Protein AF-A0A973LL81-F1 (afdb_monomer_lite)

Radius of gyration: 16.39 Å; chains: 1; bounding box: 42×32×46 Å

Foldseek 3Di:
DDPVLVQQLVQLQCVQVVDPDFAFLVRSLVRGPPSVPDDPVVSVVSVVVSQVVCVVVVFHWDWADDPVDPTIGIHTDVVSVDDPDDDADPVRVD

Structure (mmCIF, N/CA/C/O backbone):
data_AF-A0A973LL81-F1
#
_entry.id   AF-A0A973LL81-F1
#
loop_
_atom_site.group_PDB
_atom_site.id
_atom_site.type_symbol
_atom_site.label_atom_id
_atom_site.label_alt_id
_atom_site.label_comp_id
_atom_site.label_asym_id
_atom_site.label_entity_id
_atom_site.label_seq_id
_atom_site.pdbx_PDB_ins_code
_atom_site.Cartn_x
_atom_site.Cartn_y
_atom_site.Cartn_z
_atom_site.occupancy
_atom_site.B_iso_or_equiv
_atom_site.auth_seq_id
_atom_site.auth_comp_id
_atom_site.auth_asym_id
_atom_site.auth_atom_id
_atom_site.pdbx_PDB_model_num
ATOM 1 N N . MET A 1 1 ? 9.185 10.457 11.529 1.00 64.56 1 MET A N 1
ATOM 2 C CA . MET A 1 1 ? 8.851 10.366 10.085 1.00 64.56 1 MET A CA 1
ATOM 3 C C . MET A 1 1 ? 8.801 11.764 9.480 1.00 64.56 1 MET A C 1
ATOM 5 O O . MET A 1 1 ? 8.468 12.696 10.196 1.00 64.56 1 MET A O 1
ATOM 9 N N . SER A 1 2 ? 9.127 11.926 8.193 1.00 88.62 2 SER A N 1
ATOM 10 C CA . SER A 1 2 ? 8.899 13.193 7.471 1.00 88.62 2 SER A CA 1
ATOM 11 C C . SER A 1 2 ? 7.424 13.325 7.075 1.00 88.62 2 SER A C 1
ATOM 13 O O . SER A 1 2 ? 6.810 12.324 6.715 1.00 88.62 2 SER A O 1
ATOM 15 N N . ARG A 1 3 ? 6.875 14.547 7.068 1.00 91.75 3 ARG A N 1
ATOM 16 C CA . ARG A 1 3 ? 5.475 14.821 6.691 1.00 91.75 3 ARG A CA 1
ATOM 17 C C . ARG A 1 3 ? 5.088 14.209 5.339 1.00 91.75 3 ARG A C 1
ATOM 19 O O . ARG A 1 3 ? 4.096 13.498 5.257 1.00 91.75 3 ARG A O 1
ATOM 26 N N . ARG A 1 4 ? 5.923 14.406 4.311 1.00 91.25 4 ARG A N 1
ATOM 27 C CA . ARG A 1 4 ? 5.683 13.867 2.956 1.00 91.25 4 ARG A CA 1
ATOM 28 C C . ARG A 1 4 ? 5.588 12.344 2.937 1.00 91.25 4 ARG A C 1
ATOM 30 O O . ARG A 1 4 ? 4.862 11.768 2.142 1.00 91.25 4 ARG A O 1
ATOM 37 N N . LYS A 1 5 ? 6.357 11.691 3.807 1.00 93.06 5 LYS A N 1
ATOM 38 C CA . LYS A 1 5 ? 6.376 10.237 3.918 1.00 93.06 5 LYS A CA 1
ATOM 39 C C . LYS A 1 5 ? 5.096 9.729 4.578 1.00 93.06 5 LYS A C 1
ATOM 41 O O . LYS A 1 5 ? 4.492 8.804 4.058 1.00 93.06 5 LYS A O 1
ATOM 46 N N . THR A 1 6 ? 4.655 10.357 5.667 1.00 95.38 6 THR A N 1
ATOM 47 C CA . THR A 1 6 ? 3.376 10.017 6.306 1.00 95.38 6 THR A CA 1
ATOM 48 C C . THR A 1 6 ? 2.205 10.197 5.341 1.00 95.38 6 THR A C 1
ATOM 50 O O . THR A 1 6 ? 1.385 9.296 5.219 1.00 95.38 6 THR A O 1
ATOM 53 N N . GLU A 1 7 ? 2.165 11.311 4.603 1.00 96.06 7 GLU A N 1
ATOM 54 C CA . GLU A 1 7 ? 1.150 11.551 3.566 1.00 96.06 7 GLU A CA 1
ATOM 55 C C . GLU A 1 7 ? 1.157 10.438 2.504 1.00 96.06 7 GLU A C 1
ATOM 57 O O . GLU A 1 7 ? 0.103 9.914 2.156 1.00 96.06 7 GLU A O 1
ATOM 62 N N . ARG A 1 8 ? 2.338 10.004 2.047 1.00 96.75 8 ARG A N 1
ATOM 63 C CA . ARG A 1 8 ? 2.471 8.910 1.076 1.00 96.75 8 ARG A CA 1
ATOM 64 C C . ARG A 1 8 ? 1.988 7.560 1.611 1.00 96.75 8 ARG A C 1
ATOM 66 O O . ARG A 1 8 ? 1.264 6.870 0.904 1.00 96.75 8 ARG A O 1
ATOM 73 N N . LEU A 1 9 ? 2.343 7.198 2.847 1.00 97.06 9 LEU A N 1
ATOM 74 C CA . LEU A 1 9 ? 1.872 5.955 3.473 1.00 97.06 9 LEU A CA 1
ATOM 75 C C . LEU A 1 9 ? 0.347 5.949 3.628 1.00 97.06 9 LEU A C 1
ATOM 77 O O . LEU A 1 9 ? -0.297 4.953 3.309 1.00 97.06 9 LEU A O 1
ATOM 81 N N . LEU A 1 10 ? -0.238 7.073 4.053 1.00 96.44 10 LEU A N 1
ATOM 82 C CA . LEU A 1 10 ? -1.691 7.222 4.148 1.00 96.44 10 LEU A CA 1
ATOM 83 C C . LEU A 1 10 ? -2.358 7.095 2.776 1.00 96.44 10 LEU A C 1
ATOM 85 O O . LEU A 1 10 ? -3.326 6.351 2.636 1.00 96.44 10 LEU A O 1
ATOM 89 N N . ASN A 1 11 ? -1.818 7.762 1.754 1.00 97.12 11 ASN A N 1
ATOM 90 C CA . ASN A 1 11 ? -2.337 7.673 0.391 1.00 97.12 11 ASN A CA 1
ATOM 91 C C . ASN A 1 11 ? -2.257 6.245 -0.165 1.00 97.12 11 ASN A C 1
ATOM 93 O O . ASN A 1 11 ? -3.204 5.797 -0.807 1.00 97.12 11 ASN A O 1
ATOM 97 N N . LEU A 1 12 ? -1.170 5.515 0.109 1.00 97.31 12 LEU A N 1
ATOM 98 C CA . LEU A 1 12 ? -1.036 4.111 -0.277 1.00 97.31 12 LEU A CA 1
ATOM 99 C C . LEU A 1 12 ? -2.110 3.239 0.386 1.00 97.31 12 LEU A C 1
ATOM 101 O O . LEU A 1 12 ? -2.772 2.461 -0.297 1.00 97.31 12 LEU A O 1
ATOM 105 N N . VAL A 1 13 ? -2.320 3.392 1.695 1.00 96.06 13 VAL A N 1
ATOM 106 C CA . VAL A 1 13 ? -3.349 2.632 2.420 1.00 96.06 13 VAL A CA 1
ATOM 107 C C . VAL A 1 13 ? -4.743 2.948 1.879 1.00 96.06 13 VAL A C 1
ATOM 109 O O . VAL A 1 13 ? -5.503 2.029 1.583 1.00 96.06 13 VAL A O 1
ATOM 112 N N . ILE A 1 14 ? -5.070 4.228 1.681 1.00 94.88 14 ILE A N 1
ATOM 113 C CA . ILE A 1 14 ? -6.355 4.652 1.105 1.00 94.88 14 ILE A CA 1
ATOM 114 C C . ILE A 1 14 ? -6.545 4.049 -0.291 1.00 94.88 14 ILE A C 1
ATOM 116 O O . ILE A 1 14 ? -7.611 3.507 -0.579 1.00 94.88 14 ILE A O 1
ATOM 120 N N . CYS A 1 15 ? -5.516 4.105 -1.140 1.00 96.19 15 CYS A N 1
ATOM 121 C CA . CYS A 1 15 ? -5.541 3.544 -2.488 1.00 96.19 15 CYS A CA 1
ATOM 122 C C . CYS A 1 15 ? -5.858 2.042 -2.466 1.00 96.19 15 CYS A C 1
ATOM 124 O O . CYS A 1 15 ? -6.804 1.596 -3.119 1.00 96.19 15 CYS A O 1
ATOM 126 N N . LEU A 1 16 ? -5.128 1.268 -1.661 1.00 95.44 16 LEU A N 1
ATOM 127 C CA . LEU A 1 16 ? -5.310 -0.181 -1.584 1.00 95.44 16 LEU A CA 1
ATOM 128 C C . LEU A 1 16 ? -6.646 -0.570 -0.943 1.00 95.44 16 LEU A C 1
ATOM 130 O O . LEU A 1 16 ? -7.279 -1.515 -1.401 1.00 95.44 16 LEU A O 1
ATOM 134 N N . LEU A 1 17 ? -7.128 0.181 0.052 1.00 93.06 17 LEU A N 1
ATOM 135 C CA . LEU A 1 17 ? -8.438 -0.058 0.661 1.00 93.06 17 LEU A CA 1
ATOM 136 C C . LEU A 1 17 ? -9.607 0.339 -0.248 1.00 93.06 17 LEU A C 1
ATOM 138 O O . LEU A 1 17 ? -10.699 -0.209 -0.092 1.00 93.06 17 LEU A O 1
ATOM 142 N N . ALA A 1 18 ? -9.431 1.299 -1.158 1.00 91.50 18 ALA A N 1
ATOM 143 C CA . ALA A 1 18 ? -10.485 1.763 -2.063 1.00 91.50 18 ALA A CA 1
ATOM 144 C C . ALA A 1 18 ? -10.788 0.769 -3.197 1.00 91.50 18 ALA A C 1
ATOM 146 O O . ALA A 1 18 ? -11.849 0.847 -3.821 1.00 91.50 18 ALA A O 1
ATOM 147 N N . THR A 1 19 ? -9.884 -0.174 -3.461 1.00 89.56 19 THR A N 1
ATOM 148 C CA . THR A 1 19 ? -10.018 -1.138 -4.557 1.00 89.56 19 THR A CA 1
ATOM 149 C C . THR A 1 19 ? -10.428 -2.519 -4.058 1.00 89.56 19 THR A C 1
ATOM 151 O O . THR A 1 19 ? -10.106 -2.934 -2.950 1.00 89.56 19 THR A O 1
ATOM 154 N N . ARG A 1 20 ? -11.206 -3.236 -4.879 1.00 86.50 20 ARG A N 1
ATOM 155 C CA . ARG A 1 20 ? -11.637 -4.618 -4.585 1.00 86.50 20 ARG A CA 1
ATOM 156 C C . ARG A 1 20 ? -10.726 -5.672 -5.207 1.00 86.50 20 ARG A C 1
ATOM 158 O O . ARG A 1 20 ? -10.773 -6.828 -4.805 1.00 86.50 20 ARG A O 1
ATOM 165 N N . ARG A 1 21 ? -9.967 -5.291 -6.235 1.00 91.88 21 ARG A N 1
ATOM 166 C CA . ARG A 1 21 ? -9.031 -6.164 -6.946 1.00 91.88 21 ARG A CA 1
ATOM 167 C C . ARG A 1 21 ? -7.606 -5.756 -6.578 1.00 91.88 21 ARG A C 1
ATOM 169 O O . ARG A 1 21 ? -7.391 -4.563 -6.374 1.00 91.88 21 ARG A O 1
ATOM 176 N N . PRO A 1 22 ? -6.659 -6.705 -6.518 1.00 95.31 22 PRO A N 1
ATOM 177 C CA . PRO A 1 22 ? -5.247 -6.379 -6.370 1.00 95.31 22 PRO A CA 1
ATOM 178 C C . PRO A 1 22 ? -4.789 -5.400 -7.456 1.00 95.31 22 PRO A C 1
ATOM 180 O O . PRO A 1 22 ? -5.188 -5.537 -8.612 1.00 95.31 22 PRO A O 1
ATOM 183 N N . LEU A 1 23 ? -3.960 -4.428 -7.082 1.00 96.75 23 LEU A N 1
ATOM 184 C CA . LEU A 1 23 ? -3.360 -3.471 -8.012 1.00 96.75 23 LEU A CA 1
ATOM 185 C C . LEU A 1 23 ? -1.916 -3.857 -8.315 1.00 96.75 23 LEU A C 1
ATOM 187 O O . LEU A 1 23 ? -1.183 -4.219 -7.401 1.00 96.75 23 LEU A O 1
ATOM 191 N N . SER A 1 24 ? -1.485 -3.732 -9.566 1.00 96.62 24 SER A N 1
ATOM 192 C CA . SER A 1 24 ? -0.065 -3.846 -9.925 1.00 96.62 24 SER A CA 1
ATOM 193 C C . SER A 1 24 ? 0.766 -2.719 -9.299 1.00 96.62 24 SER A C 1
ATOM 195 O O . SER A 1 24 ? 0.243 -1.672 -8.898 1.00 96.62 24 SER A O 1
ATOM 197 N N . ALA A 1 25 ? 2.087 -2.907 -9.246 1.00 96.12 25 ALA A N 1
ATOM 198 C CA . ALA A 1 25 ? 3.001 -1.875 -8.758 1.00 96.12 25 ALA A CA 1
ATOM 199 C C . ALA A 1 25 ? 2.892 -0.578 -9.582 1.00 96.12 25 ALA A C 1
ATOM 201 O O . ALA A 1 25 ? 2.900 0.513 -9.014 1.00 96.12 25 ALA A O 1
ATOM 202 N N . GLU A 1 26 ? 2.725 -0.686 -10.902 1.00 95.06 26 GLU A N 1
ATOM 203 C CA . GLU A 1 26 ? 2.612 0.480 -11.782 1.00 95.06 26 GLU A CA 1
ATOM 204 C C . GLU A 1 26 ? 1.290 1.237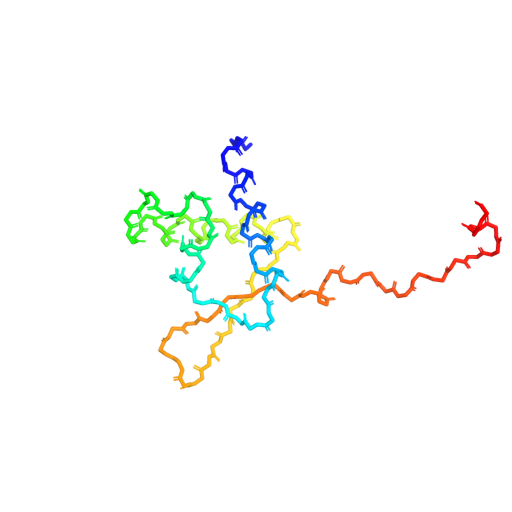 -11.575 1.00 95.06 26 GLU A C 1
ATOM 206 O O . GLU A 1 26 ? 1.284 2.464 -11.479 1.00 95.06 26 GLU A O 1
ATOM 211 N N . GLN A 1 27 ? 0.170 0.530 -11.388 1.00 96.19 27 GLN A N 1
ATOM 212 C CA . GLN A 1 27 ? -1.104 1.169 -11.02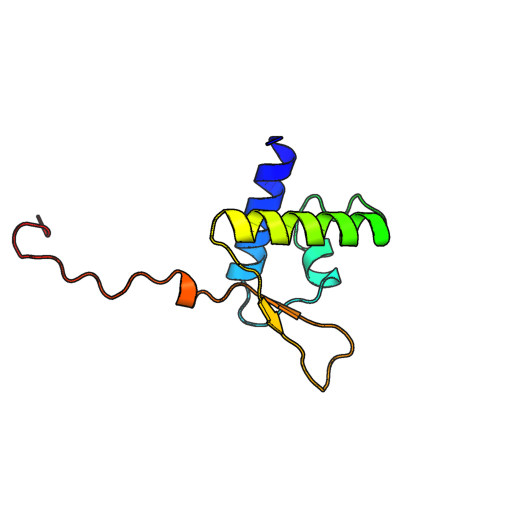8 1.00 96.19 27 GLN A CA 1
ATOM 213 C C . GLN A 1 27 ? -1.000 1.942 -9.706 1.00 96.19 27 GLN A C 1
ATOM 215 O O . GLN A 1 27 ? -1.512 3.056 -9.592 1.00 96.19 27 GLN A O 1
ATOM 220 N N . ILE A 1 28 ? -0.307 1.378 -8.713 1.00 97.12 28 ILE A N 1
ATOM 221 C CA . ILE A 1 28 ? -0.063 2.034 -7.423 1.00 97.12 28 ILE A CA 1
ATOM 222 C C . ILE A 1 28 ? 0.811 3.274 -7.601 1.00 97.12 28 ILE A C 1
ATOM 224 O O . ILE A 1 28 ? 0.506 4.323 -7.035 1.00 97.12 28 ILE A O 1
ATOM 228 N N . ARG A 1 29 ? 1.876 3.182 -8.403 1.00 96.44 29 ARG A N 1
ATOM 229 C CA . ARG A 1 29 ? 2.769 4.310 -8.691 1.00 96.44 29 ARG A CA 1
ATOM 230 C C . ARG A 1 29 ? 2.020 5.498 -9.284 1.00 96.44 29 ARG A C 1
ATOM 232 O O . ARG A 1 29 ? 2.267 6.632 -8.884 1.00 96.44 29 ARG A O 1
ATOM 239 N N . GLN A 1 30 ? 1.095 5.232 -10.203 1.00 95.06 30 GLN A N 1
ATOM 240 C CA . GLN A 1 30 ? 0.280 6.259 -10.850 1.00 95.06 30 GLN A CA 1
ATOM 241 C C . GLN A 1 30 ? -0.790 6.836 -9.913 1.00 95.06 30 GLN A C 1
ATOM 243 O O . GLN A 1 30 ? -1.099 8.024 -9.984 1.00 95.06 30 GLN A O 1
ATOM 248 N N . ALA A 1 31 ? -1.361 6.009 -9.035 1.00 95.12 31 ALA A N 1
ATOM 249 C CA . ALA A 1 31 ? -2.466 6.405 -8.168 1.00 95.12 31 ALA A CA 1
ATOM 250 C C . ALA A 1 31 ? -2.030 7.090 -6.861 1.00 95.12 31 ALA A C 1
ATOM 252 O O . ALA A 1 31 ? -2.823 7.826 -6.272 1.00 95.12 31 ALA A O 1
ATOM 253 N N . VAL A 1 32 ? -0.805 6.848 -6.381 1.00 96.31 32 VAL A N 1
ATOM 254 C CA . VAL A 1 32 ? -0.326 7.328 -5.076 1.00 96.31 32 VAL A CA 1
ATOM 255 C C . VAL A 1 32 ? 0.619 8.523 -5.254 1.00 96.31 32 VAL A C 1
ATOM 257 O O . VAL A 1 32 ? 1.761 8.356 -5.692 1.00 96.31 32 VAL A O 1
ATOM 260 N N . PRO A 1 33 ? 0.203 9.739 -4.847 1.00 93.56 33 PRO A N 1
ATOM 261 C CA . PRO A 1 33 ? 1.064 10.913 -4.913 1.00 93.56 33 PRO A CA 1
ATOM 262 C C . PRO A 1 33 ? 2.369 10.713 -4.135 1.00 93.56 33 PRO A C 1
ATOM 264 O O . PRO A 1 33 ? 2.352 10.347 -2.956 1.00 93.56 33 PRO A O 1
ATOM 267 N N . GLY A 1 34 ? 3.502 11.008 -4.778 1.00 90.06 34 GLY A N 1
ATOM 268 C CA . GLY A 1 34 ? 4.834 10.850 -4.196 1.00 90.06 34 GLY A CA 1
ATOM 269 C C . GLY A 1 34 ? 5.600 9.615 -4.674 1.00 90.06 34 GLY A C 1
ATOM 270 O O . GLY A 1 34 ? 6.761 9.486 -4.293 1.00 90.06 34 GLY A O 1
ATOM 271 N N . TYR A 1 35 ? 4.991 8.751 -5.494 1.00 93.75 35 TYR A N 1
ATOM 272 C CA . TYR A 1 35 ? 5.668 7.666 -6.225 1.00 93.75 35 TYR A CA 1
ATOM 273 C C . 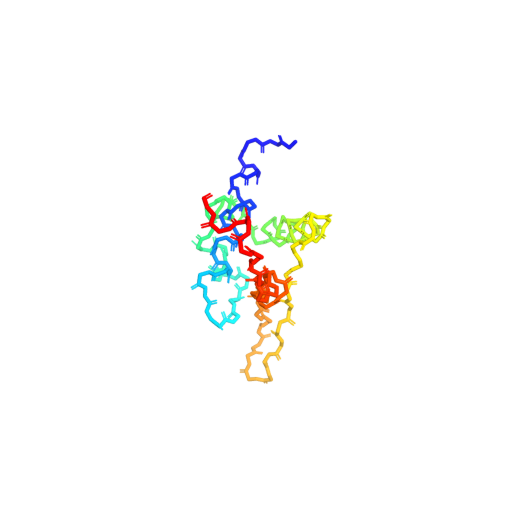TYR A 1 35 ? 6.015 8.017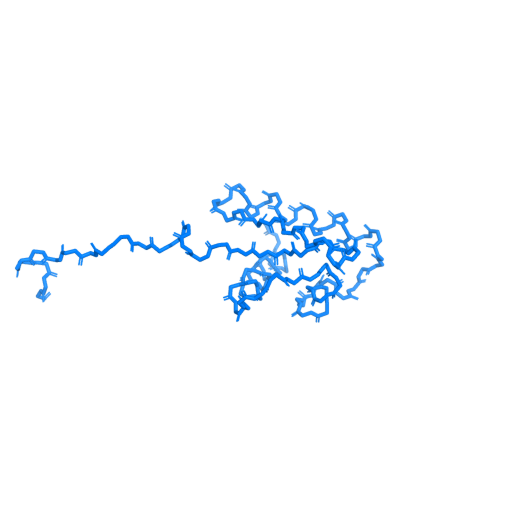 -7.677 1.00 93.75 35 TYR A C 1
ATOM 275 O O . TYR A 1 35 ? 6.922 7.429 -8.261 1.00 93.75 35 TYR A O 1
ATOM 283 N N . ASP A 1 36 ? 5.354 9.026 -8.233 1.00 84.50 36 ASP A N 1
ATOM 284 C CA . ASP A 1 36 ? 5.519 9.544 -9.593 1.00 84.50 36 ASP A CA 1
ATOM 285 C C . ASP A 1 36 ? 6.875 10.227 -9.849 1.00 84.50 36 ASP A C 1
ATOM 287 O O . ASP A 1 36 ? 7.283 10.411 -10.992 1.00 84.50 36 ASP A O 1
ATOM 291 N N . ARG A 1 37 ? 7.587 10.618 -8.788 1.00 77.81 37 ARG A N 1
ATOM 292 C CA . ARG A 1 37 ? 8.803 11.449 -8.873 1.00 77.81 37 ARG A CA 1
ATOM 293 C C . ARG A 1 37 ? 10.096 10.667 -9.052 1.00 77.81 37 ARG A C 1
ATOM 295 O O . ARG A 1 37 ? 11.134 11.269 -9.319 1.00 77.81 37 ARG A O 1
ATOM 302 N N . ASP A 1 38 ? 10.037 9.358 -8.863 1.00 75.75 38 ASP A N 1
ATOM 303 C CA . ASP A 1 38 ? 11.200 8.487 -8.820 1.00 75.75 38 ASP A CA 1
ATOM 304 C C . ASP A 1 38 ? 11.264 7.625 -10.082 1.00 75.75 38 ASP A C 1
ATOM 306 O O . ASP A 1 38 ? 10.234 7.209 -10.608 1.00 75.75 38 ASP A O 1
ATOM 310 N N . GLY A 1 39 ? 12.475 7.346 -10.578 1.00 88.31 39 GLY A N 1
ATOM 311 C CA . GLY A 1 39 ? 12.686 6.332 -11.620 1.00 88.31 39 GLY A CA 1
ATOM 312 C C . GLY A 1 39 ? 12.363 4.927 -11.101 1.00 88.31 39 GLY A C 1
ATOM 313 O O . GLY A 1 39 ? 12.299 4.725 -9.890 1.00 88.31 39 GLY A O 1
ATOM 314 N N . ASP A 1 40 ? 12.190 3.957 -11.998 1.00 90.06 40 ASP A N 1
ATOM 315 C CA . ASP A 1 40 ? 11.615 2.639 -11.675 1.00 90.06 40 ASP A CA 1
ATOM 316 C C . ASP A 1 40 ? 12.285 1.976 -10.465 1.00 90.06 40 ASP A C 1
ATOM 318 O O . ASP A 1 40 ? 11.621 1.716 -9.462 1.00 90.06 40 ASP A O 1
ATOM 322 N N . GLU A 1 41 ? 13.615 1.834 -10.480 1.00 93.62 41 GLU A N 1
ATOM 323 C CA . GLU A 1 41 ? 14.343 1.228 -9.358 1.00 93.62 41 GLU A CA 1
ATOM 324 C C . GLU A 1 41 ? 14.170 1.983 -8.031 1.00 93.62 41 GLU A C 1
ATOM 326 O O . GLU A 1 41 ? 14.152 1.389 -6.948 1.00 93.62 41 GLU A O 1
ATOM 331 N N . ALA A 1 42 ? 14.109 3.315 -8.092 1.00 93.75 42 ALA A N 1
ATOM 332 C CA . ALA A 1 42 ? 13.928 4.143 -6.909 1.00 93.75 42 ALA A CA 1
ATOM 333 C C . ALA A 1 42 ? 12.506 3.986 -6.358 1.00 93.75 42 ALA A C 1
ATOM 335 O O . ALA A 1 42 ? 12.350 3.838 -5.142 1.00 93.75 42 ALA A O 1
ATOM 336 N N . PHE A 1 43 ? 11.508 3.907 -7.242 1.00 96.19 43 PHE A N 1
ATOM 337 C CA . PHE A 1 43 ? 10.139 3.563 -6.886 1.00 96.19 43 PHE A CA 1
ATOM 338 C C . PHE A 1 43 ? 10.066 2.179 -6.231 1.00 96.19 43 PHE A C 1
ATOM 340 O O . PHE A 1 43 ? 9.569 2.090 -5.112 1.00 96.19 43 PHE A O 1
ATOM 347 N N . GLN A 1 44 ? 10.623 1.121 -6.833 1.00 95.31 44 GLN A N 1
ATOM 348 C CA . GLN A 1 44 ? 10.556 -0.225 -6.248 1.00 95.31 44 GLN A CA 1
ATOM 349 C C . GLN A 1 44 ? 11.202 -0.281 -4.859 1.00 95.31 44 GLN A C 1
ATOM 351 O O . GLN A 1 44 ? 10.595 -0.785 -3.916 1.00 95.31 44 GLN A O 1
ATOM 356 N N . ARG A 1 45 ? 12.392 0.311 -4.675 1.00 96.19 45 ARG A N 1
ATOM 357 C CA . ARG A 1 45 ? 13.040 0.373 -3.349 1.00 96.19 45 ARG A CA 1
ATOM 358 C C . ARG A 1 45 ? 12.202 1.128 -2.319 1.00 96.19 45 ARG A C 1
ATOM 360 O O . ARG A 1 45 ? 12.176 0.752 -1.147 1.00 96.19 45 ARG A O 1
ATOM 367 N N . MET A 1 46 ? 11.565 2.221 -2.728 1.00 96.19 46 MET A N 1
ATOM 368 C CA . MET A 1 46 ? 10.714 3.016 -1.851 1.00 96.19 46 MET A CA 1
ATOM 369 C C . MET A 1 46 ? 9.413 2.285 -1.511 1.00 96.19 46 MET A C 1
ATOM 371 O O . MET A 1 46 ? 9.025 2.281 -0.348 1.00 96.19 46 MET A O 1
ATOM 375 N N . PHE A 1 47 ? 8.787 1.632 -2.486 1.00 97.56 47 PHE A N 1
ATOM 376 C CA . PHE A 1 47 ? 7.571 0.856 -2.291 1.00 97.56 47 PHE A CA 1
ATOM 377 C C . PHE A 1 47 ? 7.813 -0.342 -1.365 1.00 97.56 47 PHE A C 1
ATOM 379 O O . PHE A 1 47 ? 7.057 -0.545 -0.420 1.00 97.56 47 PHE A O 1
ATOM 386 N N . GLU A 1 48 ? 8.916 -1.080 -1.540 1.00 97.38 48 GLU A N 1
ATOM 387 C CA . GLU A 1 48 ? 9.308 -2.152 -0.611 1.00 97.38 48 GLU A CA 1
ATOM 388 C C . GLU A 1 48 ? 9.510 -1.640 0.819 1.00 97.38 48 GLU A C 1
ATOM 390 O O . GLU A 1 48 ? 9.065 -2.268 1.782 1.00 97.38 48 GLU A O 1
ATOM 395 N N . ARG A 1 49 ? 10.142 -0.470 0.973 1.00 97.00 49 ARG A N 1
ATOM 396 C CA . ARG A 1 49 ? 10.313 0.160 2.286 1.00 97.00 49 ARG A CA 1
ATOM 397 C C . ARG A 1 49 ? 8.969 0.534 2.906 1.00 97.00 49 ARG A C 1
ATOM 399 O O . ARG A 1 49 ? 8.729 0.199 4.059 1.00 97.00 49 ARG A O 1
ATOM 406 N N . ASP A 1 50 ? 8.097 1.181 2.144 1.00 97.56 50 ASP A N 1
ATOM 407 C CA . ASP A 1 50 ? 6.783 1.605 2.619 1.00 97.56 50 ASP A CA 1
ATOM 408 C C . ASP A 1 50 ? 5.908 0.398 3.012 1.00 97.56 50 ASP A C 1
ATOM 410 O O . ASP A 1 50 ? 5.253 0.441 4.051 1.00 97.56 50 ASP A O 1
ATOM 414 N N . LYS A 1 51 ? 5.966 -0.721 2.271 1.00 97.31 51 LYS A N 1
ATOM 415 C CA . LYS A 1 51 ? 5.315 -1.984 2.672 1.00 97.31 51 LYS A CA 1
ATOM 416 C C . LYS A 1 51 ? 5.819 -2.503 4.017 1.00 97.31 51 LYS A C 1
ATOM 4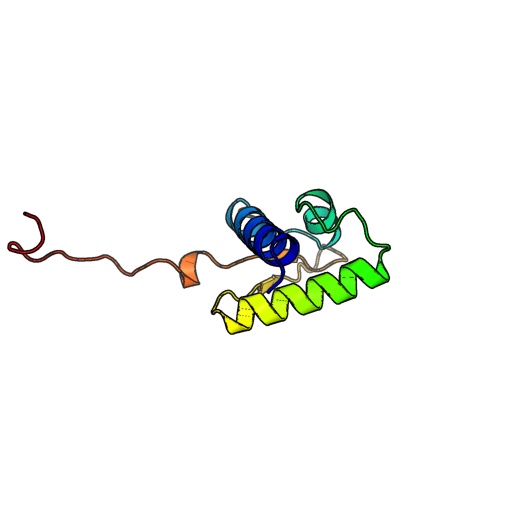18 O O . LYS A 1 51 ? 5.022 -2.973 4.827 1.00 97.31 51 LYS A O 1
ATOM 423 N N . ASN A 1 52 ? 7.131 -2.459 4.250 1.00 96.94 52 ASN A N 1
ATOM 424 C CA . ASN A 1 52 ? 7.712 -2.919 5.512 1.00 96.94 52 ASN A CA 1
ATOM 425 C C . ASN A 1 52 ? 7.265 -2.047 6.684 1.00 96.94 52 ASN A C 1
ATOM 427 O O . ASN A 1 52 ? 6.881 -2.575 7.721 1.00 96.94 52 ASN A O 1
ATOM 431 N N . GLU A 1 53 ? 7.228 -0.735 6.493 1.00 96.19 53 GLU A N 1
ATOM 432 C CA . GLU A 1 53 ? 6.772 0.192 7.528 1.00 96.19 53 GLU A CA 1
ATOM 433 C C . GLU A 1 53 ? 5.282 0.052 7.833 1.00 96.19 53 GLU A C 1
ATOM 435 O O . GLU A 1 53 ? 4.887 0.086 8.996 1.00 96.19 53 GLU A O 1
ATOM 440 N N . LEU A 1 54 ? 4.450 -0.146 6.808 1.00 95.56 54 LEU A N 1
ATOM 441 C CA . LEU A 1 54 ? 3.036 -0.445 7.012 1.00 95.56 54 LEU A CA 1
ATOM 442 C C . LEU A 1 54 ? 2.863 -1.753 7.792 1.00 95.56 54 LEU A C 1
ATOM 444 O O . LEU A 1 54 ? 2.088 -1.795 8.744 1.00 95.56 54 LEU A O 1
ATOM 448 N N . ARG A 1 55 ? 3.651 -2.791 7.482 1.00 94.50 55 ARG A N 1
ATOM 449 C CA . ARG A 1 55 ? 3.646 -4.049 8.242 1.00 94.50 55 ARG A CA 1
ATOM 450 C C . ARG A 1 55 ? 4.020 -3.845 9.714 1.00 94.50 55 ARG A C 1
ATOM 452 O O . ARG A 1 55 ? 3.379 -4.443 10.573 1.00 94.50 55 ARG A O 1
ATOM 459 N N . GLU A 1 56 ? 5.012 -3.007 10.013 1.00 94.19 56 GLU A N 1
ATOM 460 C CA . GLU A 1 56 ? 5.435 -2.698 11.390 1.00 94.19 56 GLU A CA 1
ATOM 461 C C . GLU A 1 56 ? 4.324 -2.050 12.230 1.00 94.19 56 GLU A C 1
ATOM 463 O O . GLU A 1 56 ? 4.263 -2.277 13.436 1.00 94.19 56 GLU A O 1
ATOM 468 N N . ILE A 1 57 ? 3.417 -1.291 11.605 1.00 91.56 57 ILE A N 1
ATOM 469 C CA . ILE A 1 57 ? 2.260 -0.674 12.277 1.00 91.56 57 ILE A CA 1
ATOM 470 C C . ILE A 1 57 ? 0.981 -1.522 12.187 1.00 91.56 57 ILE A C 1
ATOM 472 O O . ILE A 1 57 ? -0.110 -1.027 12.462 1.00 91.56 57 ILE A O 1
ATOM 476 N N . GLY A 1 58 ? 1.105 -2.794 11.799 1.00 90.75 58 GLY A N 1
ATOM 477 C CA . GLY A 1 58 ? -0.013 -3.734 11.726 1.00 90.75 58 GLY A CA 1
ATOM 478 C C . GLY A 1 58 ? -0.827 -3.651 10.438 1.00 90.75 58 GLY A C 1
ATOM 479 O O . GLY A 1 58 ? -1.914 -4.214 10.383 1.00 90.75 58 GLY A O 1
ATOM 480 N N . ILE A 1 59 ? -0.317 -2.989 9.394 1.00 91.94 59 ILE A N 1
ATOM 481 C CA . ILE A 1 59 ? -0.962 -2.869 8.083 1.00 91.94 59 ILE A CA 1
ATOM 482 C C . ILE A 1 59 ? -0.225 -3.701 7.006 1.00 91.94 59 ILE A C 1
ATOM 484 O O . ILE A 1 59 ? 0.453 -3.124 6.154 1.00 91.94 59 ILE A O 1
ATOM 488 N N . PRO A 1 60 ? -0.248 -5.052 7.022 1.00 92.56 60 PRO A N 1
ATOM 489 C CA . PRO A 1 60 ? 0.336 -5.833 5.933 1.00 92.56 60 PRO A CA 1
ATOM 490 C C . PRO A 1 60 ? -0.324 -5.545 4.577 1.00 92.56 60 PRO A C 1
ATOM 492 O O . PRO A 1 60 ? -1.542 -5.461 4.448 1.00 92.56 60 PRO A O 1
ATOM 495 N N . ILE A 1 61 ? 0.520 -5.445 3.550 1.00 95.44 61 ILE A N 1
ATOM 496 C CA . ILE A 1 61 ? 0.106 -5.483 2.148 1.00 95.44 61 ILE A CA 1
ATOM 497 C C . ILE A 1 61 ? 0.364 -6.896 1.632 1.00 95.44 61 ILE A C 1
ATOM 499 O O . ILE A 1 61 ? 1.512 -7.357 1.617 1.00 95.44 61 ILE A O 1
ATOM 503 N N . ASP A 1 62 ? -0.701 -7.556 1.198 1.00 94.38 62 ASP A N 1
ATOM 504 C CA . ASP A 1 62 ? -0.665 -8.892 0.629 1.00 94.38 62 ASP A CA 1
ATOM 505 C C . ASP A 1 62 ? -0.265 -8.854 -0.839 1.00 94.38 62 ASP A C 1
ATOM 507 O O . ASP A 1 62 ? -0.644 -7.952 -1.591 1.00 94.38 62 ASP A O 1
ATOM 511 N N . VAL A 1 63 ? 0.488 -9.873 -1.244 1.00 95.94 63 VAL A N 1
ATOM 512 C CA . VAL A 1 63 ? 0.913 -10.081 -2.627 1.00 95.94 63 VAL A CA 1
ATOM 513 C C . VAL A 1 63 ? 0.061 -11.191 -3.221 1.00 95.94 63 VAL A C 1
ATOM 515 O O . VAL A 1 63 ? 0.132 -12.339 -2.784 1.00 95.94 63 VAL A O 1
ATOM 518 N N . VAL A 1 64 ? -0.735 -10.853 -4.227 1.00 94.94 64 VAL A N 1
ATOM 519 C CA . VAL A 1 64 ? -1.611 -11.784 -4.936 1.00 94.94 64 VAL A CA 1
ATOM 520 C C . VAL A 1 64 ? -0.984 -12.106 -6.282 1.00 94.94 64 VAL A C 1
ATOM 522 O O . VAL A 1 64 ? -0.759 -11.218 -7.099 1.00 94.94 64 VAL A O 1
ATOM 525 N N . ARG A 1 65 ? -0.683 -13.385 -6.507 1.00 94.50 65 ARG A N 1
ATOM 526 C CA . ARG A 1 65 ? -0.191 -13.879 -7.794 1.00 94.50 65 ARG A CA 1
ATOM 527 C C . ARG A 1 65 ? -1.353 -14.499 -8.551 1.00 94.50 65 ARG A C 1
ATOM 529 O O . ARG A 1 65 ? -1.915 -15.490 -8.090 1.00 94.50 65 ARG A O 1
ATOM 536 N N . ASP A 1 66 ? -1.694 -13.903 -9.682 1.00 89.00 66 ASP A N 1
ATOM 537 C CA . ASP A 1 66 ? -2.655 -14.457 -10.623 1.00 89.00 66 ASP A CA 1
ATOM 538 C C . ASP A 1 66 ? -1.884 -15.269 -11.688 1.00 89.00 66 ASP A C 1
ATOM 540 O O . ASP A 1 66 ? -0.925 -14.745 -12.249 1.00 89.00 66 ASP A O 1
ATOM 544 N N . PRO A 1 67 ? -2.231 -16.544 -11.958 1.00 89.69 67 PRO A N 1
ATOM 545 C CA . PRO A 1 67 ? -1.571 -17.349 -12.991 1.00 89.69 67 PRO A CA 1
ATOM 546 C C . PRO A 1 67 ? -1.682 -16.799 -14.422 1.00 89.69 67 PRO A C 1
ATOM 548 O O . PRO A 1 67 ? -0.953 -17.268 -15.296 1.00 89.69 67 PRO A O 1
ATOM 551 N N . TRP A 1 68 ? -2.615 -15.881 -14.677 1.00 90.12 68 TRP A N 1
ATOM 552 C CA . TRP A 1 68 ? -2.870 -15.276 -15.985 1.00 90.12 68 TRP A CA 1
ATOM 553 C C . TRP A 1 68 ? -2.246 -13.884 -16.149 1.00 90.12 68 TRP A C 1
ATOM 555 O O . TRP A 1 68 ? -2.271 -13.357 -17.259 1.00 90.12 68 TRP A O 1
ATOM 565 N N . GLU A 1 69 ? -1.687 -13.305 -15.084 1.00 87.50 69 GLU A N 1
ATOM 566 C CA . GLU A 1 69 ? -1.009 -12.005 -15.103 1.00 87.50 69 GLU A CA 1
ATOM 567 C C . GLU A 1 69 ? 0.505 -12.196 -14.920 1.00 87.50 69 GLU A C 1
ATOM 569 O O . GLU A 1 69 ? 0.953 -12.992 -14.091 1.00 87.50 69 GLU A O 1
ATOM 574 N N . ASP A 1 70 ? 1.309 -11.435 -15.664 1.00 89.19 70 ASP A N 1
ATOM 575 C CA . ASP A 1 70 ? 2.775 -11.510 -15.572 1.00 89.19 70 ASP A CA 1
ATOM 576 C C . ASP A 1 70 ? 3.311 -10.878 -14.273 1.00 89.19 70 ASP A C 1
ATOM 578 O O . ASP A 1 70 ? 4.344 -11.292 -13.734 1.00 89.19 70 ASP A O 1
ATOM 582 N N . GLU A 1 71 ? 2.600 -9.877 -13.748 1.00 91.38 71 GLU A N 1
ATOM 583 C CA . GLU A 1 71 ? 2.987 -9.128 -12.555 1.00 91.38 71 GLU A CA 1
ATOM 584 C C . GLU A 1 71 ? 2.095 -9.453 -11.349 1.00 91.38 71 GLU A C 1
ATOM 586 O O . GLU A 1 71 ? 0.885 -9.644 -11.482 1.00 91.38 71 GLU A O 1
ATOM 591 N N . PRO A 1 72 ? 2.660 -9.480 -10.127 1.00 96.12 72 PRO A N 1
ATOM 592 C CA . PRO A 1 72 ? 1.858 -9.637 -8.928 1.00 96.12 72 PRO A CA 1
ATOM 593 C C . PRO A 1 72 ? 0.999 -8.394 -8.665 1.00 96.12 72 PRO A C 1
ATOM 595 O O . PRO A 1 72 ? 1.432 -7.254 -8.844 1.00 96.12 72 PRO A O 1
ATOM 598 N N . GLY A 1 73 ? -0.192 -8.626 -8.127 1.00 96.81 73 GLY A N 1
ATOM 599 C CA . GLY A 1 73 ? -1.027 -7.584 -7.554 1.00 96.81 73 GLY A CA 1
ATOM 600 C C . GLY A 1 73 ? -0.783 -7.408 -6.055 1.00 96.81 73 GLY A C 1
ATOM 601 O O . GLY A 1 73 ? -0.362 -8.328 -5.354 1.00 96.81 73 GLY A O 1
ATOM 602 N N . TYR A 1 74 ? -1.105 -6.228 -5.544 1.00 97.12 74 TYR A N 1
ATOM 603 C CA . TYR A 1 74 ? -0.991 -5.856 -4.140 1.00 97.12 74 TYR A CA 1
ATOM 604 C C . TYR A 1 74 ? -2.353 -5.413 -3.608 1.00 97.12 74 TYR A C 1
ATOM 606 O O . TYR A 1 74 ? -3.088 -4.692 -4.288 1.00 97.12 74 TYR A O 1
ATOM 614 N N . ARG A 1 75 ? -2.702 -5.834 -2.391 1.00 95.19 75 ARG A N 1
ATOM 615 C CA . ARG A 1 75 ? -3.939 -5.422 -1.709 1.00 95.19 75 ARG A CA 1
ATOM 616 C C . ARG A 1 75 ? -3.761 -5.376 -0.197 1.00 95.19 75 ARG A C 1
ATOM 618 O O . ARG A 1 75 ? -2.841 -5.985 0.334 1.00 95.19 75 ARG A O 1
ATOM 625 N N . ILE A 1 76 ? -4.671 -4.690 0.484 1.00 93.75 76 ILE A N 1
ATOM 626 C CA . ILE A 1 76 ? -4.843 -4.789 1.936 1.00 93.75 76 ILE A CA 1
ATOM 627 C C . ILE A 1 76 ? -6.135 -5.569 2.180 1.00 93.75 76 ILE A C 1
ATOM 629 O O . ILE A 1 76 ? -7.199 -5.150 1.719 1.00 93.75 76 ILE A O 1
ATOM 633 N N . GLU A 1 77 ? -6.056 -6.699 2.880 1.00 84.38 77 GLU A N 1
ATOM 634 C CA . GLU A 1 77 ? -7.244 -7.463 3.268 1.00 84.38 77 GLU A CA 1
ATOM 635 C C . GLU A 1 77 ? -8.039 -6.708 4.334 1.00 84.38 77 GLU A C 1
ATOM 637 O O . GLU A 1 77 ? -7.674 -6.684 5.507 1.00 84.38 77 GLU A O 1
ATOM 642 N N . ARG A 1 78 ? -9.153 -6.087 3.924 1.00 70.38 78 ARG A N 1
ATOM 643 C CA . ARG A 1 78 ? -10.050 -5.325 4.813 1.00 70.38 78 ARG A CA 1
ATOM 644 C C . ARG A 1 78 ? -10.506 -6.128 6.030 1.00 70.38 78 ARG A C 1
ATOM 646 O O . ARG A 1 78 ? -10.563 -5.575 7.121 1.00 70.38 78 ARG A O 1
ATOM 653 N N . GLN A 1 79 ? -10.761 -7.421 5.840 1.00 65.81 79 GLN A N 1
ATOM 654 C CA . GLN A 1 79 ? -11.224 -8.336 6.887 1.00 65.81 79 GLN A CA 1
ATOM 655 C C . GLN A 1 79 ? -10.215 -8.494 8.032 1.00 65.81 79 GLN A C 1
ATOM 657 O O . GLN A 1 79 ? -10.614 -8.787 9.152 1.00 65.81 79 GLN A O 1
ATOM 662 N N . SER A 1 80 ? -8.926 -8.225 7.799 1.00 63.34 80 SER A N 1
ATOM 663 C CA . SER A 1 80 ? -7.908 -8.200 8.860 1.00 63.34 80 SER A CA 1
ATOM 664 C C . SER A 1 80 ? -8.037 -6.989 9.800 1.00 63.34 80 SER A C 1
ATOM 666 O O . SER A 1 80 ? -7.361 -6.945 10.825 1.00 63.34 80 SER A O 1
ATOM 668 N N . TYR A 1 81 ? -8.883 -6.008 9.460 1.00 61.28 81 TYR A N 1
ATOM 669 C CA . TYR A 1 81 ? -9.114 -4.763 10.212 1.00 61.28 81 TYR A CA 1
ATOM 670 C C . TYR A 1 81 ? -10.576 -4.552 10.595 1.00 61.28 81 TYR A C 1
ATOM 672 O O . TYR A 1 81 ? -10.908 -3.530 11.199 1.00 61.28 81 TYR A O 1
ATOM 680 N N . GLU A 1 82 ? -11.464 -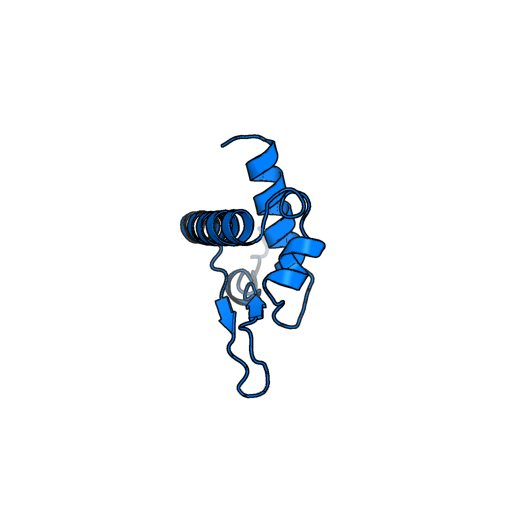5.466 10.210 1.00 64.06 82 GLU A N 1
ATOM 681 C CA . GLU A 1 82 ? -12.855 -5.404 10.632 1.00 64.06 82 GLU A CA 1
ATOM 682 C C . GLU A 1 82 ? -12.912 -5.773 12.114 1.00 64.06 82 GLU A C 1
ATOM 684 O O . GLU A 1 82 ? -12.438 -6.829 12.537 1.00 64.06 82 GLU A O 1
ATOM 689 N N . LEU A 1 83 ? -13.455 -4.861 12.923 1.00 63.69 83 LEU A N 1
ATOM 690 C CA . LEU A 1 83 ? -13.778 -5.191 14.301 1.00 63.69 83 LEU A CA 1
ATOM 691 C C . LEU A 1 83 ? -14.866 -6.273 14.272 1.00 63.69 83 LEU A C 1
ATOM 693 O O . LEU A 1 83 ? -15.801 -6.157 13.471 1.00 63.69 83 LEU A O 1
ATOM 697 N N . PRO A 1 84 ? -14.765 -7.314 15.118 1.00 68.19 84 PRO A N 1
ATOM 698 C CA . PRO A 1 84 ? -15.877 -8.235 15.305 1.00 68.19 84 PRO A CA 1
ATOM 699 C C . PRO A 1 84 ? -17.129 -7.448 15.700 1.00 68.19 84 PRO A C 1
ATOM 701 O O . PRO A 1 84 ? -17.022 -6.331 16.215 1.00 68.19 84 PRO A O 1
ATOM 704 N N . GLU A 1 85 ? -18.309 -8.022 15.456 1.00 74.94 85 GLU A N 1
ATOM 705 C CA . GLU A 1 85 ? -19.570 -7.384 15.842 1.00 74.94 85 GLU A CA 1
ATOM 706 C C . GLU A 1 85 ? -19.505 -6.920 17.303 1.00 74.94 85 GLU A C 1
ATOM 708 O O . GLU A 1 85 ? -19.350 -7.721 18.228 1.00 74.94 85 GLU A O 1
ATOM 713 N N . ILE A 1 86 ? -19.586 -5.602 17.502 1.00 75.12 86 ILE A N 1
ATOM 714 C CA . ILE A 1 86 ? -19.617 -5.005 18.832 1.00 75.12 86 ILE A CA 1
ATOM 715 C C . ILE A 1 86 ? -21.046 -5.158 19.336 1.00 75.12 86 ILE A C 1
ATOM 717 O O . ILE A 1 86 ? -21.965 -4.509 18.835 1.00 75.12 86 ILE A O 1
ATOM 721 N N . THR A 1 87 ? -21.231 -6.036 20.317 1.00 79.94 87 THR A N 1
ATOM 722 C CA . THR A 1 87 ? -22.478 -6.097 21.079 1.00 79.94 87 THR A CA 1
ATOM 723 C C . THR A 1 87 ? -22.347 -5.092 22.214 1.00 79.94 87 THR A C 1
ATOM 725 O O . THR A 1 87 ? -21.484 -5.264 23.067 1.00 79.94 87 THR A O 1
ATOM 728 N N . LEU A 1 88 ? -23.135 -4.019 22.173 1.00 80.00 88 LEU A N 1
ATOM 729 C CA . LEU A 1 88 ? -23.181 -3.033 23.252 1.00 80.00 88 LEU A CA 1
ATOM 730 C C . LEU A 1 88 ? -24.100 -3.553 24.357 1.00 80.00 88 LEU A C 1
ATOM 732 O O . LEU A 1 88 ? -25.218 -3.992 24.065 1.00 80.00 88 LEU A O 1
ATOM 736 N N . GLU A 1 89 ? -23.650 -3.484 25.605 1.00 84.75 89 GLU A N 1
ATOM 737 C CA . GLU A 1 89 ? -24.524 -3.713 26.754 1.00 84.75 89 GLU A CA 1
ATOM 738 C C . GLU A 1 89 ? -25.515 -2.545 26.918 1.00 84.75 89 GLU A C 1
ATOM 740 O O . GLU A 1 89 ? -25.336 -1.446 26.380 1.00 84.75 89 GLU A O 1
ATOM 745 N N . ALA A 1 90 ? -26.616 -2.779 27.636 1.00 80.44 90 ALA A N 1
ATOM 746 C CA . ALA A 1 90 ? -27.710 -1.806 27.744 1.00 80.44 90 ALA A CA 1
ATOM 747 C C . ALA A 1 90 ? -27.289 -0.463 28.381 1.00 80.44 90 ALA A C 1
ATOM 749 O O . ALA A 1 90 ? -27.949 0.553 28.165 1.00 80.44 90 ALA A O 1
ATOM 750 N N . ASP A 1 91 ? -26.210 -0.456 29.162 1.00 80.88 91 ASP A N 1
ATOM 751 C CA . ASP A 1 91 ? -25.591 0.706 29.802 1.00 80.88 91 ASP A CA 1
ATOM 752 C C . ASP A 1 91 ? -24.524 1.405 28.938 1.00 80.88 91 ASP A C 1
ATOM 754 O O . ASP A 1 91 ? -24.145 2.535 29.241 1.00 80.88 91 ASP A O 1
ATOM 758 N N . GLU A 1 92 ? -24.086 0.784 27.840 1.00 71.62 92 GLU A N 1
ATOM 759 C CA . GLU A 1 92 ? -23.114 1.333 26.882 1.00 71.62 92 GLU A CA 1
ATOM 760 C C . GLU A 1 92 ? -23.781 2.001 25.663 1.00 71.62 92 GLU A C 1
ATOM 762 O O . GLU A 1 92 ? -23.127 2.714 24.903 1.00 71.62 92 GLU A O 1
ATOM 767 N N . ALA A 1 93 ? -25.086 1.786 25.468 1.00 63.06 93 ALA A N 1
ATOM 768 C CA . ALA A 1 93 ? -25.867 2.316 24.345 1.00 63.06 93 ALA A CA 1
ATOM 769 C C . ALA A 1 93 ? -26.511 3.703 24.602 1.00 63.06 93 ALA A C 1
ATOM 771 O O . ALA A 1 93 ? -27.343 4.137 23.799 1.00 63.06 93 ALA A O 1
ATOM 772 N N . ALA A 1 94 ? -26.171 4.367 25.716 1.00 56.06 94 ALA A N 1
ATOM 773 C CA . ALA A 1 94 ? -26.784 5.619 26.185 1.00 56.06 94 ALA A CA 1
ATOM 774 C C . ALA A 1 94 ? -25.993 6.887 25.820 1.00 56.06 94 ALA A C 1
ATOM 776 O O . ALA A 1 94 ? -24.747 6.881 25.937 1.00 56.06 94 ALA A O 1
#

Sequence (94 aa):
MSRRKTERLLNLVICLLATRRPLSAEQIRQAVPGYDRDGDEAFQRMFERDKNELREIGIPIDVVRDPWEDEPGYRIERQSYELPEITLEADEAA

Secondary structure (DSSP, 8-state):
--HHHHHHHHHHHHHHHH-SSPBPHHHHHHHSTTSTTS-HHHHHHHHHHHHHHHHHTT-PPEEE--TT-SS-EEE--GGGSPPP-----TTT--

pLDDT: mean 89.06, std 10.43, range [56.06, 97.56]